Protein AF-A0A973NYJ6-F1 (afdb_monomer_lite)

Sequence (176 aa):
MLLLLGAVMAAAPARASADPGLKWVDDSIKAQLVRHPGGVVSGNSIRYANEDVTLTYKPATAPGAVAPDDFAGCSSNEVCLYTTTSVDASGIRLSTGSLWCPWEKTNSLLDLRNYGLANQVRAADNESALWAEGIWSKDWVRGEQWKMAPYGILLNLNTNNITFLNVCLKEGDLEY

pLDDT: mean 70.57, std 17.38, range [34.47, 96.44]

Foldseek 3Di:
DDDPPPPPPPDDPDPDPPDPQQVVLVVLVVVLCVLANDWDDDRSWTADPVQQKIKGFFGADDPPPDQPCQLVPQDAQKKKFWLDLGSSGGGMIMIHDPVLDDPPDPDQKDFCVSVVCQQRTFKMFANYCAKFWAQDQDPPRDDDGDIAHHRGMGGGPNHSRRTMGGHDDHVPNDDD

Secondary structure (DSSP, 8-state):
----------PPP------HHHHHHHHHHHHHHHHSTTPEEETTEEEETTTTEEEEEEPPPPTTS-----S--PPTT-EEEESSSSTTSSEEEEEE-GGGS-TTSS--EEETTTTT-TTT--EEEE-SSS-EEEEEEETTTEEEEEEE-TTEEE-----TT--EEE----TTTT--

Structure (mmCIF, N/CA/C/O backbone):
data_AF-A0A973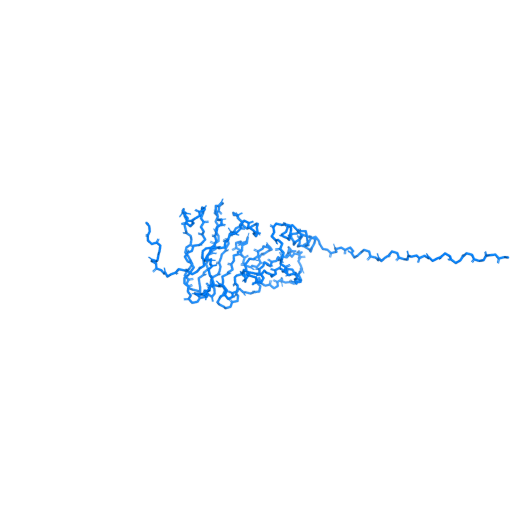NYJ6-F1
#
_entry.id   AF-A0A973NYJ6-F1
#
loop_
_atom_site.group_PDB
_atom_site.id
_atom_site.type_symbol
_atom_site.label_atom_id
_atom_site.label_alt_id
_atom_site.label_comp_id
_atom_site.label_asym_id
_atom_site.label_entity_id
_atom_site.label_seq_id
_atom_site.pdbx_PDB_ins_code
_atom_site.Cartn_x
_atom_site.Cartn_y
_atom_site.Cartn_z
_atom_site.occupancy
_atom_site.B_iso_or_equiv
_atom_site.auth_seq_id
_atom_site.auth_comp_id
_atom_site.auth_asym_id
_atom_site.auth_atom_id
_atom_site.pdbx_PDB_model_num
ATOM 1 N N . MET A 1 1 ? 32.232 -60.988 -6.569 1.00 40.31 1 MET A N 1
ATOM 2 C CA . MET A 1 1 ? 32.680 -59.644 -6.989 1.00 40.31 1 MET A CA 1
ATOM 3 C C . MET A 1 1 ? 31.467 -58.730 -6.901 1.00 40.31 1 MET A C 1
ATOM 5 O O . MET A 1 1 ? 30.534 -58.920 -7.667 1.00 40.31 1 MET A O 1
ATOM 9 N N . LEU A 1 2 ? 31.403 -57.879 -5.875 1.00 34.47 2 LEU A N 1
ATOM 10 C CA . LEU A 1 2 ? 30.226 -57.071 -5.539 1.00 34.47 2 LEU A CA 1
ATOM 11 C C . LEU A 1 2 ? 30.444 -55.652 -6.090 1.00 34.47 2 LEU A C 1
ATOM 13 O O . LEU A 1 2 ? 31.346 -54.957 -5.629 1.00 34.47 2 LEU A O 1
ATOM 17 N N . LEU A 1 3 ? 29.672 -55.242 -7.098 1.00 38.12 3 LEU A N 1
ATOM 18 C CA . LEU A 1 3 ? 29.676 -53.866 -7.605 1.00 38.12 3 LEU A CA 1
ATOM 19 C C . LEU A 1 3 ? 28.725 -53.020 -6.747 1.00 38.12 3 LEU A C 1
ATOM 21 O O . LEU A 1 3 ? 27.508 -53.139 -6.867 1.00 38.12 3 LEU A O 1
ATOM 25 N N . LEU A 1 4 ? 29.282 -52.172 -5.877 1.00 41.16 4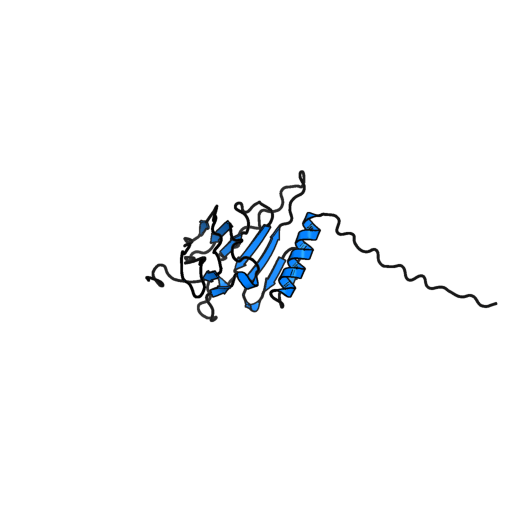 LEU A N 1
ATOM 26 C CA . LEU A 1 4 ? 28.538 -51.087 -5.237 1.00 41.16 4 LEU A CA 1
ATOM 27 C C . LEU A 1 4 ? 28.288 -49.977 -6.270 1.00 41.16 4 LEU A C 1
ATOM 29 O O . LEU A 1 4 ? 29.187 -49.206 -6.597 1.00 41.16 4 LEU A O 1
ATOM 33 N N . LEU A 1 5 ? 27.056 -49.888 -6.770 1.00 43.50 5 LEU A N 1
ATOM 34 C CA . LEU A 1 5 ? 26.555 -48.727 -7.505 1.00 43.50 5 LEU A CA 1
ATOM 35 C C . LEU A 1 5 ? 26.231 -47.618 -6.496 1.00 43.50 5 LEU A C 1
ATOM 37 O O . LEU A 1 5 ? 25.138 -47.564 -5.936 1.00 43.50 5 LEU A O 1
ATOM 41 N N . GLY A 1 6 ? 27.205 -46.748 -6.235 1.00 43.69 6 GLY A N 1
ATOM 42 C CA . GLY A 1 6 ? 26.981 -45.506 -5.503 1.00 43.69 6 GLY A CA 1
ATOM 43 C C . GLY A 1 6 ? 26.110 -44.567 -6.333 1.00 43.69 6 GLY A C 1
ATOM 44 O O . GLY A 1 6 ? 26.588 -43.956 -7.287 1.00 43.69 6 GLY A O 1
ATOM 45 N N . ALA A 1 7 ? 24.831 -44.455 -5.978 1.00 42.62 7 ALA A N 1
ATOM 46 C CA . ALA A 1 7 ? 23.956 -43.412 -6.489 1.00 42.62 7 ALA A CA 1
ATOM 47 C C . ALA A 1 7 ? 24.446 -42.061 -5.948 1.00 42.62 7 ALA A C 1
ATOM 49 O O . ALA A 1 7 ? 24.188 -41.699 -4.801 1.00 42.62 7 ALA A O 1
ATOM 50 N N . VAL A 1 8 ? 25.193 -41.323 -6.767 1.00 47.56 8 VAL A N 1
ATOM 51 C CA . VAL A 1 8 ? 25.520 -39.924 -6.494 1.00 47.56 8 VAL A CA 1
ATOM 52 C C . VAL A 1 8 ? 24.219 -39.139 -6.645 1.00 47.56 8 VAL A C 1
ATOM 54 O O . VAL A 1 8 ? 23.804 -38.823 -7.759 1.00 47.56 8 VAL A O 1
ATOM 57 N N . MET A 1 9 ? 23.535 -38.859 -5.533 1.00 41.34 9 MET A N 1
ATOM 58 C CA . MET A 1 9 ? 22.498 -37.831 -5.522 1.00 41.34 9 MET A CA 1
ATOM 59 C C . MET A 1 9 ? 23.183 -36.501 -5.831 1.00 41.34 9 MET A C 1
ATOM 61 O O . MET A 1 9 ? 23.829 -35.907 -4.970 1.00 41.34 9 MET A O 1
ATOM 65 N N . ALA A 1 10 ? 23.088 -36.059 -7.083 1.00 44.06 10 ALA A N 1
ATOM 66 C CA . ALA A 1 10 ? 23.474 -34.713 -7.459 1.00 44.06 10 ALA A CA 1
ATOM 67 C C . ALA A 1 10 ? 22.598 -33.743 -6.659 1.00 44.06 10 ALA A C 1
ATOM 69 O O . ALA A 1 10 ? 21.376 -33.719 -6.818 1.00 44.06 10 ALA A O 1
ATOM 70 N N . ALA A 1 11 ? 23.221 -32.973 -5.767 1.00 45.00 11 ALA A N 1
ATOM 71 C CA . ALA A 1 11 ? 22.568 -31.835 -5.148 1.00 45.00 11 ALA A CA 1
ATOM 72 C C . ALA A 1 11 ? 22.060 -30.928 -6.276 1.00 45.00 11 ALA A C 1
ATOM 74 O O . ALA A 1 11 ? 22.834 -30.525 -7.147 1.00 45.00 11 ALA A O 1
ATOM 75 N N . ALA A 1 12 ? 20.755 -30.645 -6.284 1.00 40.41 12 ALA A N 1
ATOM 76 C CA . ALA A 1 12 ? 20.202 -29.649 -7.187 1.00 40.41 12 ALA A CA 1
ATOM 77 C C . ALA A 1 12 ? 20.987 -28.344 -6.980 1.00 40.41 12 ALA A C 1
ATOM 79 O O . ALA A 1 12 ? 21.206 -27.959 -5.825 1.00 40.41 12 ALA A O 1
ATOM 80 N N . PRO A 1 13 ? 21.448 -27.672 -8.049 1.00 37.12 13 PRO A N 1
ATOM 81 C CA . PRO A 1 13 ? 22.161 -26.422 -7.886 1.00 37.12 13 PRO A CA 1
ATOM 82 C C . PRO A 1 13 ? 21.220 -25.448 -7.181 1.00 37.12 13 PRO A C 1
ATOM 84 O O . PRO A 1 13 ? 20.148 -25.120 -7.695 1.00 37.12 13 PRO A O 1
ATOM 87 N N . ALA A 1 14 ? 21.609 -25.012 -5.982 1.00 42.81 14 ALA A N 1
ATOM 88 C CA . ALA A 1 14 ? 20.977 -23.878 -5.338 1.00 42.81 14 ALA A CA 1
ATOM 89 C C . ALA A 1 14 ? 21.065 -22.722 -6.336 1.00 42.81 14 ALA A C 1
ATOM 91 O O . ALA A 1 14 ? 22.165 -22.303 -6.704 1.00 42.81 14 ALA A O 1
ATOM 92 N N . ARG A 1 15 ? 19.917 -22.253 -6.837 1.00 40.19 15 ARG A N 1
ATOM 93 C CA . ARG A 1 15 ? 19.866 -21.034 -7.642 1.00 40.19 15 ARG A CA 1
ATOM 94 C C . ARG A 1 15 ? 20.383 -19.917 -6.746 1.00 40.19 15 ARG A C 1
ATOM 96 O O . ARG A 1 15 ? 19.673 -19.457 -5.858 1.00 40.19 15 ARG A O 1
ATOM 103 N N . ALA A 1 16 ? 21.643 -19.536 -6.932 1.00 40.28 16 ALA A N 1
ATOM 104 C CA . ALA A 1 16 ? 22.172 -18.319 -6.356 1.00 40.28 16 ALA A CA 1
ATOM 105 C C . ALA A 1 16 ? 21.250 -17.185 -6.819 1.00 40.28 16 ALA A C 1
ATOM 107 O O . ALA A 1 16 ? 21.068 -16.993 -8.021 1.00 40.28 16 ALA A O 1
ATOM 108 N N . SER A 1 17 ? 20.619 -16.493 -5.871 1.00 43.59 17 SER A N 1
ATOM 109 C CA . SER A 1 17 ? 19.841 -15.285 -6.143 1.00 43.59 17 SER A CA 1
ATOM 110 C C . SER A 1 17 ? 20.808 -14.205 -6.626 1.00 43.59 17 SER A C 1
ATOM 112 O O . SER A 1 17 ? 21.368 -13.452 -5.831 1.00 43.59 17 SER A O 1
ATOM 114 N N . ALA A 1 18 ? 21.071 -14.196 -7.929 1.00 51.47 18 ALA A N 1
ATOM 115 C CA . ALA A 1 18 ? 21.986 -13.293 -8.605 1.00 51.47 18 ALA A CA 1
ATOM 116 C C . ALA A 1 18 ? 21.302 -11.945 -8.886 1.00 51.47 18 ALA A C 1
ATOM 118 O O . ALA A 1 18 ? 20.978 -11.664 -10.029 1.00 51.47 18 ALA A O 1
ATOM 119 N N . ASP A 1 19 ? 21.044 -11.169 -7.828 1.00 68.50 19 ASP A N 1
ATOM 120 C CA . ASP A 1 19 ? 20.910 -9.698 -7.799 1.00 68.50 19 ASP A CA 1
ATOM 121 C C . ASP A 1 19 ? 20.605 -9.281 -6.335 1.00 68.50 19 ASP A C 1
ATOM 123 O O . ASP A 1 19 ? 19.644 -9.801 -5.751 1.00 68.50 19 ASP A O 1
ATOM 127 N N . PRO A 1 20 ? 21.381 -8.381 -5.693 1.00 65.81 20 PRO A N 1
ATOM 128 C CA . PRO A 1 20 ? 21.051 -7.841 -4.370 1.00 65.81 20 PRO A CA 1
ATOM 129 C C . PRO A 1 20 ? 19.625 -7.274 -4.261 1.00 65.81 20 PRO A C 1
ATOM 131 O O . PRO A 1 20 ? 18.994 -7.424 -3.211 1.00 65.81 20 PRO A O 1
ATOM 134 N N . GLY A 1 21 ? 19.097 -6.674 -5.335 1.00 67.69 21 GLY A N 1
ATOM 135 C CA . GLY A 1 21 ? 17.732 -6.149 -5.385 1.00 67.69 21 GLY A CA 1
ATOM 136 C C . GLY A 1 21 ? 16.676 -7.252 -5.296 1.00 67.69 21 GLY A C 1
ATOM 137 O O . GLY A 1 21 ? 15.704 -7.114 -4.554 1.00 67.69 21 GLY A O 1
ATOM 138 N N . LEU A 1 22 ? 16.897 -8.383 -5.973 1.00 78.19 22 LEU A N 1
ATOM 139 C CA . LEU A 1 22 ? 15.999 -9.544 -5.915 1.00 78.19 22 LEU A CA 1
ATOM 140 C C . LEU A 1 22 ? 16.052 -10.238 -4.550 1.00 78.19 22 LEU A C 1
ATOM 142 O O . LEU A 1 22 ? 15.019 -10.652 -4.028 1.00 78.19 22 LEU A O 1
ATOM 146 N N . LYS A 1 23 ? 17.231 -10.287 -3.916 1.00 83.62 23 LYS A N 1
ATOM 147 C CA . LYS A 1 23 ? 17.360 -10.837 -2.560 1.00 83.62 23 LYS A CA 1
ATOM 148 C C . LYS A 1 23 ? 16.541 -10.035 -1.540 1.00 83.62 23 LYS A C 1
ATOM 150 O O . LYS A 1 23 ? 15.888 -10.625 -0.682 1.00 83.62 23 LYS A O 1
ATOM 155 N N . TRP A 1 24 ? 16.568 -8.703 -1.625 1.00 84.62 24 TRP A N 1
ATOM 156 C CA . TRP A 1 24 ? 15.767 -7.848 -0.745 1.00 84.62 24 TRP A CA 1
ATOM 157 C C . TRP A 1 24 ? 14.260 -8.079 -0.931 1.00 84.62 24 TRP A C 1
ATOM 159 O O . TRP A 1 24 ? 13.536 -8.127 0.066 1.00 84.62 24 TRP A O 1
ATOM 169 N N . VAL A 1 25 ? 13.794 -8.263 -2.174 1.00 87.38 25 VAL A N 1
ATOM 170 C CA . VAL A 1 25 ? 12.387 -8.595 -2.464 1.00 87.38 25 VAL A CA 1
ATOM 171 C C . VAL A 1 25 ? 12.004 -9.917 -1.798 1.00 87.38 25 VAL A C 1
ATOM 173 O O . VAL A 1 25 ? 11.035 -9.957 -1.041 1.00 87.38 25 VAL A O 1
ATOM 176 N N . ASP A 1 26 ? 12.792 -10.972 -2.007 1.00 89.56 26 ASP A N 1
ATOM 177 C CA . ASP A 1 26 ? 12.539 -12.298 -1.431 1.00 89.56 26 ASP A CA 1
ATOM 178 C C . ASP A 1 26 ? 12.489 -12.274 0.102 1.00 89.56 26 ASP A C 1
ATOM 180 O O . ASP A 1 26 ? 11.602 -12.873 0.719 1.00 89.56 26 ASP A O 1
ATOM 184 N N . ASP A 1 27 ? 13.438 -11.583 0.735 1.00 90.81 27 ASP A N 1
ATOM 185 C CA . ASP A 1 27 ? 13.482 -11.445 2.192 1.00 90.81 27 ASP A CA 1
ATOM 186 C C . ASP A 1 27 ? 12.281 -10.637 2.709 1.00 90.81 27 ASP A C 1
ATOM 188 O O . ASP A 1 27 ? 11.681 -10.996 3.727 1.00 90.81 27 ASP A O 1
ATOM 192 N N . SER A 1 28 ? 11.883 -9.588 1.985 1.00 91.88 28 SER A N 1
ATOM 193 C CA . SER A 1 28 ? 10.725 -8.756 2.326 1.00 91.88 28 SER A CA 1
ATOM 194 C C . SER A 1 28 ? 9.410 -9.527 2.207 1.00 91.88 28 SER A C 1
ATOM 196 O O . SER A 1 28 ? 8.571 -9.429 3.104 1.00 91.88 28 SER A O 1
ATOM 198 N N . ILE A 1 29 ? 9.250 -10.351 1.165 1.00 94.06 29 ILE A N 1
ATOM 199 C CA . ILE A 1 29 ? 8.081 -11.224 0.987 1.00 94.06 29 ILE A CA 1
ATOM 200 C C . ILE A 1 29 ? 7.995 -12.240 2.128 1.00 94.06 29 ILE A C 1
ATOM 202 O O . ILE A 1 29 ? 6.937 -12.396 2.738 1.00 94.06 29 ILE A O 1
ATOM 206 N N . LYS A 1 30 ? 9.109 -12.894 2.477 1.00 95.38 30 LYS A N 1
ATOM 207 C CA . LYS A 1 30 ? 9.152 -13.841 3.606 1.00 95.38 30 LYS A CA 1
ATOM 208 C C . LYS A 1 30 ? 8.773 -13.167 4.921 1.00 95.38 30 LYS A C 1
ATOM 210 O O . LYS A 1 30 ? 7.940 -13.694 5.655 1.00 95.38 30 LYS A O 1
ATOM 215 N N . ALA A 1 31 ? 9.345 -11.999 5.209 1.00 94.31 31 ALA A N 1
ATOM 216 C CA . ALA A 1 31 ? 9.024 -11.242 6.416 1.00 94.31 31 ALA A CA 1
ATOM 217 C C . ALA A 1 31 ? 7.545 -10.821 6.451 1.00 94.31 31 ALA A C 1
ATOM 219 O O . ALA A 1 31 ? 6.908 -10.887 7.504 1.00 94.31 31 ALA A O 1
ATOM 220 N N . GLN A 1 32 ? 6.981 -10.430 5.307 1.00 95.88 32 GLN A N 1
ATOM 221 C CA . GLN A 1 32 ? 5.576 -10.048 5.205 1.00 95.88 32 GLN A CA 1
ATOM 222 C C . GLN A 1 32 ? 4.631 -11.233 5.417 1.00 95.88 32 GLN A C 1
ATOM 224 O O . GLN A 1 32 ? 3.651 -11.083 6.137 1.00 95.88 32 GLN A O 1
ATOM 229 N N . LEU A 1 33 ? 4.932 -12.415 4.877 1.00 95.75 33 LEU A N 1
ATOM 230 C CA . LEU A 1 33 ? 4.105 -13.611 5.089 1.00 95.75 33 LEU A CA 1
ATOM 231 C C . LEU A 1 33 ? 4.139 -14.120 6.538 1.00 95.75 33 LEU A C 1
ATOM 233 O O . LEU A 1 33 ? 3.177 -14.741 6.983 1.00 95.75 33 LEU A O 1
ATOM 237 N N . VAL A 1 34 ? 5.215 -13.845 7.284 1.00 96.00 34 VAL A N 1
ATOM 238 C CA . VAL A 1 34 ? 5.262 -14.081 8.739 1.00 96.00 34 VAL A CA 1
ATOM 239 C C . VAL A 1 34 ? 4.385 -13.073 9.485 1.00 96.00 34 VAL A C 1
ATOM 241 O O . VAL A 1 34 ? 3.701 -13.444 10.436 1.00 96.00 34 VAL A O 1
ATOM 244 N N . ARG A 1 35 ? 4.402 -11.803 9.064 1.00 94.00 35 ARG A N 1
ATOM 245 C CA . ARG A 1 35 ? 3.628 -10.718 9.684 1.00 94.00 35 ARG A CA 1
ATOM 246 C C . ARG A 1 35 ? 2.126 -10.859 9.445 1.00 94.00 35 ARG A C 1
ATOM 248 O O . ARG A 1 35 ? 1.349 -10.696 10.378 1.00 94.00 35 ARG A O 1
ATOM 255 N N . HIS A 1 36 ? 1.739 -11.140 8.205 1.00 93.06 36 HIS A N 1
ATOM 256 C CA . HIS A 1 36 ? 0.355 -11.280 7.767 1.00 93.06 36 HIS A CA 1
ATOM 257 C C . HIS A 1 36 ? 0.245 -12.497 6.837 1.00 93.06 36 HIS A C 1
ATOM 259 O O . HIS A 1 36 ? 0.553 -12.393 5.642 1.00 93.06 36 HIS A O 1
ATOM 265 N N . PRO A 1 37 ? -0.099 -13.679 7.379 1.00 93.19 37 PRO A N 1
ATOM 266 C CA . PRO A 1 37 ? -0.176 -14.913 6.605 1.00 93.19 37 PRO A CA 1
ATOM 267 C C . PRO A 1 37 ? -1.412 -14.946 5.692 1.00 93.19 37 PRO A C 1
ATOM 269 O O . PRO A 1 37 ? -2.355 -14.180 5.860 1.00 93.19 37 PRO A O 1
ATOM 272 N N . GLY A 1 38 ? -1.428 -15.870 4.726 1.00 90.81 38 GLY A N 1
ATOM 273 C CA . GLY A 1 38 ? -2.582 -16.108 3.841 1.00 90.81 38 GLY A CA 1
ATOM 274 C C . GLY A 1 38 ? -2.548 -15.377 2.493 1.00 90.81 38 GLY A C 1
ATOM 275 O O . GLY A 1 38 ? -3.425 -15.599 1.663 1.00 90.81 38 GLY A O 1
ATOM 276 N N . GLY A 1 39 ? -1.526 -14.555 2.245 1.00 93.62 39 GLY A N 1
ATOM 277 C CA . GLY A 1 39 ? -1.301 -13.925 0.945 1.00 93.62 39 GLY A CA 1
ATOM 278 C C . GLY A 1 39 ? -0.769 -14.903 -0.111 1.00 93.62 39 GLY A C 1
ATOM 279 O O . GLY A 1 39 ? 0.048 -15.776 0.185 1.00 93.62 39 GLY A O 1
ATOM 280 N N . VAL A 1 40 ? -1.205 -14.734 -1.359 1.00 96.44 40 VAL A N 1
ATOM 281 C CA . VAL A 1 40 ? -0.724 -15.497 -2.521 1.00 96.44 40 VAL A CA 1
ATOM 282 C C . VAL A 1 40 ? 0.402 -14.726 -3.203 1.00 96.44 40 VAL A C 1
ATOM 284 O O . VAL A 1 40 ? 0.205 -13.589 -3.626 1.00 96.44 40 VAL A O 1
ATOM 287 N N . VAL A 1 41 ? 1.580 -15.338 -3.325 1.00 95.12 41 VAL A N 1
ATOM 288 C CA . VAL A 1 41 ? 2.749 -14.717 -3.969 1.00 95.12 41 VAL A CA 1
ATOM 289 C C . VAL A 1 41 ? 2.704 -14.924 -5.483 1.00 95.12 41 VAL A C 1
ATOM 291 O O . VAL A 1 41 ? 2.527 -16.048 -5.950 1.00 95.12 41 VAL A O 1
ATOM 294 N N . SER A 1 42 ? 2.924 -13.856 -6.248 1.00 89.88 42 SER A N 1
ATOM 295 C CA . SER A 1 42 ? 3.123 -13.893 -7.699 1.00 89.88 42 SER A CA 1
ATOM 296 C C . SER A 1 42 ? 4.221 -12.906 -8.093 1.00 89.88 42 SER A C 1
ATOM 298 O O . SER A 1 42 ? 4.046 -11.691 -7.982 1.00 89.88 42 SER A O 1
ATOM 300 N N . GLY A 1 43 ? 5.371 -13.430 -8.530 1.00 88.44 43 GLY A N 1
ATOM 301 C CA . GLY A 1 43 ? 6.561 -12.621 -8.804 1.00 88.44 43 GLY A CA 1
ATOM 302 C C . GLY A 1 43 ? 6.960 -11.792 -7.582 1.00 88.44 43 GLY A C 1
ATOM 303 O O . GLY A 1 43 ? 7.104 -12.329 -6.487 1.00 88.44 43 GLY A O 1
ATOM 304 N N . ASN A 1 44 ? 7.064 -10.476 -7.765 1.00 88.44 44 ASN A N 1
ATOM 305 C CA . ASN A 1 44 ? 7.429 -9.535 -6.703 1.00 88.44 44 ASN A CA 1
ATOM 306 C C . ASN A 1 44 ? 6.212 -8.999 -5.927 1.00 88.44 44 ASN A C 1
ATOM 308 O O . ASN A 1 44 ? 6.283 -7.911 -5.357 1.00 88.44 44 ASN A O 1
ATOM 312 N N . SER A 1 45 ? 5.072 -9.694 -5.953 1.00 91.44 45 SER A N 1
ATOM 313 C CA . SER A 1 45 ? 3.841 -9.237 -5.301 1.00 91.44 45 SER A CA 1
ATOM 314 C C . SER A 1 45 ? 3.195 -10.300 -4.418 1.00 91.44 45 SER A C 1
ATOM 316 O O . SER A 1 45 ? 3.340 -11.497 -4.660 1.00 91.44 45 SER A O 1
ATOM 318 N N . ILE A 1 46 ? 2.437 -9.848 -3.418 1.00 94.12 46 ILE A N 1
ATOM 319 C CA . ILE A 1 46 ? 1.593 -10.664 -2.540 1.00 94.12 46 ILE A CA 1
ATOM 320 C C . ILE A 1 46 ? 0.155 -10.151 -2.635 1.00 94.12 46 ILE A C 1
ATOM 322 O O . ILE A 1 46 ? -0.100 -8.979 -2.363 1.00 94.12 46 ILE A O 1
ATOM 326 N N . ARG A 1 47 ? -0.789 -11.029 -2.980 1.00 92.88 47 ARG A N 1
ATOM 327 C CA . ARG A 1 47 ? -2.224 -10.731 -3.054 1.00 92.88 47 ARG A CA 1
ATOM 328 C C . ARG A 1 47 ? -2.958 -11.299 -1.840 1.00 92.88 47 ARG A C 1
ATOM 330 O O . ARG A 1 47 ? -2.958 -12.509 -1.623 1.00 92.88 47 ARG A O 1
ATOM 337 N N . TYR A 1 48 ? -3.631 -10.435 -1.092 1.00 90.31 48 TYR A N 1
ATOM 338 C CA . TYR A 1 48 ? -4.469 -10.767 0.060 1.00 90.31 48 TYR A CA 1
ATOM 339 C C . TYR A 1 48 ? -5.946 -10.726 -0.335 1.00 90.31 48 TYR A C 1
ATOM 341 O O . TYR A 1 48 ? -6.574 -9.669 -0.335 1.00 90.31 48 TYR A O 1
ATOM 349 N N . ALA A 1 49 ? -6.488 -11.862 -0.783 1.00 85.62 49 ALA A N 1
ATOM 350 C CA . ALA A 1 49 ? -7.793 -11.911 -1.447 1.00 85.62 49 ALA A CA 1
ATOM 351 C C . ALA A 1 49 ? -8.956 -11.421 -0.566 1.00 85.62 49 ALA A C 1
ATOM 353 O O . ALA A 1 49 ? -9.835 -10.730 -1.077 1.00 85.62 49 ALA A O 1
ATOM 354 N N . ASN A 1 50 ? -8.939 -11.734 0.735 1.00 81.94 50 ASN A N 1
ATOM 355 C CA . ASN A 1 50 ? -10.007 -11.359 1.667 1.00 81.94 50 ASN A CA 1
ATOM 356 C C . ASN A 1 50 ? -10.086 -9.840 1.869 1.00 81.94 50 ASN A C 1
ATOM 358 O O . ASN A 1 50 ? -11.176 -9.287 1.973 1.00 81.94 50 ASN A O 1
ATOM 362 N N . GLU A 1 51 ? -8.930 -9.185 1.894 1.00 79.06 51 GLU A N 1
ATOM 363 C CA . GLU A 1 51 ? -8.749 -7.747 2.080 1.00 79.06 51 GLU A CA 1
ATOM 364 C C . GLU A 1 51 ? -8.582 -7.006 0.758 1.00 79.06 51 GLU A C 1
ATOM 366 O O . GLU A 1 51 ? -8.248 -5.832 0.769 1.00 79.06 51 GLU A O 1
ATOM 371 N N . ASP A 1 52 ? -8.749 -7.689 -0.374 1.00 82.50 52 ASP A N 1
ATOM 372 C CA . ASP A 1 52 ? -8.565 -7.138 -1.713 1.00 82.50 52 ASP A CA 1
ATOM 373 C C . ASP A 1 52 ? -7.343 -6.215 -1.869 1.00 82.50 52 ASP A C 1
ATOM 375 O O . ASP A 1 52 ? -7.388 -5.194 -2.537 1.00 82.50 52 ASP A O 1
ATOM 379 N N . VAL A 1 53 ? -6.241 -6.562 -1.209 1.00 87.00 53 VAL A N 1
ATOM 380 C CA . VAL A 1 53 ? -5.009 -5.776 -1.209 1.00 87.00 53 VAL A CA 1
ATOM 381 C C . VAL A 1 53 ? -3.924 -6.509 -1.982 1.00 87.00 53 VAL A C 1
ATOM 383 O O . VAL A 1 53 ? -3.822 -7.742 -1.923 1.00 87.00 53 VAL A O 1
ATOM 386 N N . THR A 1 54 ? -3.095 -5.754 -2.694 1.00 90.75 54 THR A N 1
ATOM 387 C CA . THR A 1 54 ? -1.857 -6.249 -3.300 1.00 90.75 54 THR A CA 1
ATOM 388 C C . THR A 1 54 ? -0.675 -5.457 -2.762 1.00 90.75 54 THR A C 1
ATOM 390 O O . THR A 1 54 ? -0.639 -4.237 -2.876 1.00 90.75 54 THR A O 1
ATOM 393 N N . LEU A 1 55 ? 0.317 -6.145 -2.198 1.00 91.69 55 LEU A N 1
ATOM 394 C CA . LEU A 1 55 ? 1.629 -5.557 -1.933 1.00 91.69 55 LEU A CA 1
ATOM 395 C C . LEU A 1 55 ? 2.560 -5.891 -3.089 1.00 91.69 55 LEU A C 1
ATOM 397 O O . LEU A 1 55 ? 2.739 -7.063 -3.398 1.00 91.69 55 LEU A O 1
ATOM 401 N N . THR A 1 56 ? 3.187 -4.883 -3.680 1.00 90.75 56 THR A N 1
ATOM 402 C CA . THR A 1 56 ? 4.190 -5.024 -4.737 1.00 90.75 56 THR A CA 1
ATOM 403 C C . THR A 1 56 ? 5.521 -4.473 -4.242 1.00 90.75 56 THR A C 1
ATOM 405 O O . THR A 1 56 ? 5.601 -3.339 -3.772 1.00 90.75 56 THR A O 1
ATOM 408 N N . TYR A 1 57 ? 6.578 -5.268 -4.376 1.00 87.62 57 TYR A N 1
ATOM 409 C CA . TYR A 1 57 ? 7.945 -4.902 -4.028 1.00 87.62 57 TYR A CA 1
ATOM 410 C C . TYR A 1 57 ? 8.710 -4.559 -5.305 1.00 87.62 57 TYR A C 1
ATOM 412 O O . TYR A 1 57 ? 8.903 -5.411 -6.174 1.00 87.62 57 TYR A O 1
ATOM 420 N N . LYS A 1 58 ? 9.163 -3.313 -5.435 1.00 82.38 58 LYS A N 1
ATOM 421 C CA . LYS A 1 58 ? 10.000 -2.889 -6.562 1.00 82.38 58 LYS A CA 1
ATOM 422 C C . LYS A 1 58 ? 11.470 -3.004 -6.152 1.00 82.38 58 LYS A C 1
ATOM 424 O O . LYS A 1 58 ? 11.884 -2.264 -5.254 1.00 82.38 58 LYS A O 1
ATOM 429 N N . PRO A 1 59 ? 12.257 -3.919 -6.751 1.00 77.38 59 PRO A N 1
ATOM 430 C CA . PRO A 1 59 ? 13.669 -4.058 -6.414 1.00 77.38 59 PRO A CA 1
ATOM 431 C C . PRO A 1 59 ? 14.425 -2.765 -6.736 1.00 77.38 59 PRO A C 1
ATOM 433 O O . PRO A 1 59 ? 14.049 -2.020 -7.642 1.00 77.38 59 PRO A O 1
ATOM 436 N N . ALA A 1 60 ? 15.511 -2.509 -6.006 1.00 68.06 60 ALA A N 1
ATOM 437 C CA . ALA A 1 60 ? 16.467 -1.478 -6.392 1.00 68.06 60 ALA A CA 1
ATOM 438 C C . ALA A 1 60 ? 17.010 -1.796 -7.786 1.00 68.06 60 ALA A C 1
ATOM 440 O O . ALA A 1 60 ? 17.592 -2.861 -7.988 1.00 68.06 60 ALA A O 1
ATOM 441 N N . THR A 1 61 ? 16.814 -0.897 -8.749 1.00 62.06 61 THR A N 1
ATOM 442 C CA . THR A 1 61 ? 17.441 -1.057 -10.055 1.00 62.06 61 THR A CA 1
ATOM 443 C C . THR A 1 61 ? 18.939 -0.855 -9.919 1.00 62.06 61 THR A C 1
ATOM 445 O O . THR A 1 61 ? 19.398 0.173 -9.416 1.00 62.06 61 THR A O 1
ATOM 448 N N . ALA A 1 62 ? 19.716 -1.824 -10.395 1.00 54.50 62 ALA A N 1
ATOM 449 C CA . ALA A 1 62 ? 21.144 -1.628 -10.568 1.00 54.50 62 ALA A CA 1
ATOM 450 C C . ALA A 1 62 ? 21.391 -0.466 -11.558 1.00 54.50 62 ALA A C 1
ATOM 452 O O . ALA A 1 62 ? 20.669 -0.353 -12.557 1.00 54.50 62 ALA A O 1
ATOM 453 N N . PRO A 1 63 ? 22.400 0.396 -11.328 1.00 48.03 63 PRO A N 1
ATOM 454 C CA . PRO A 1 63 ? 22.776 1.427 -12.290 1.00 48.03 63 PRO A CA 1
ATOM 455 C C . PRO A 1 63 ? 23.008 0.824 -13.685 1.00 48.03 63 PRO A C 1
ATOM 457 O O . PRO A 1 63 ? 23.797 -0.107 -13.831 1.00 48.03 63 PRO A O 1
ATOM 460 N N . GLY A 1 64 ? 22.320 1.345 -14.707 1.00 47.31 64 GLY A N 1
ATOM 461 C CA . GLY A 1 64 ? 22.427 0.871 -16.095 1.00 47.31 64 GLY A CA 1
ATOM 462 C C . GLY A 1 64 ? 21.430 -0.220 -16.506 1.00 47.31 64 GLY A C 1
ATOM 463 O O . GLY A 1 64 ? 21.425 -0.613 -17.672 1.00 47.31 64 GLY A O 1
ATOM 464 N N . ALA A 1 65 ? 20.566 -0.690 -15.602 1.00 53.62 65 ALA A N 1
ATOM 465 C CA . ALA A 1 65 ? 19.404 -1.488 -15.980 1.00 53.62 65 ALA A CA 1
ATOM 466 C C . ALA A 1 65 ? 18.374 -0.618 -16.727 1.00 53.62 65 ALA A C 1
ATOM 468 O O . ALA A 1 65 ? 18.187 0.554 -16.393 1.00 53.62 65 ALA A O 1
ATOM 469 N N . VAL A 1 66 ? 17.712 -1.191 -17.742 1.00 45.88 66 VAL A N 1
ATOM 470 C CA . VAL A 1 66 ? 16.571 -0.560 -18.430 1.00 45.88 66 VAL A CA 1
ATOM 471 C C . VAL A 1 66 ? 15.558 -0.139 -17.366 1.00 45.88 66 VAL A C 1
ATOM 473 O O . VAL A 1 66 ? 15.336 -0.910 -16.430 1.00 45.88 66 VAL A O 1
ATOM 476 N N . ALA A 1 67 ? 15.020 1.083 -17.481 1.00 46.53 67 ALA A N 1
ATOM 477 C CA . ALA A 1 67 ? 14.115 1.662 -16.491 1.00 46.53 67 ALA A CA 1
ATOM 478 C C . ALA A 1 67 ? 13.087 0.603 -16.064 1.00 46.53 67 ALA A C 1
ATOM 480 O O . ALA A 1 67 ? 12.413 0.035 -16.929 1.00 46.53 67 ALA A O 1
ATOM 481 N N . PRO A 1 68 ? 13.036 0.255 -14.769 1.00 46.03 68 PRO A N 1
ATOM 482 C CA . PRO A 1 68 ? 12.062 -0.709 -14.311 1.00 46.03 68 PRO A CA 1
ATOM 483 C C . PRO A 1 68 ? 10.705 -0.063 -14.534 1.00 46.03 68 PRO A C 1
ATOM 485 O O . PRO A 1 68 ? 10.564 1.103 -14.155 1.00 46.03 68 PRO A O 1
ATOM 488 N N . ASP A 1 69 ? 9.768 -0.822 -15.119 1.00 48.50 69 ASP A N 1
ATOM 489 C CA . ASP A 1 69 ? 8.325 -0.551 -15.094 1.00 48.50 69 ASP A CA 1
ATOM 490 C C . ASP A 1 69 ? 8.030 0.401 -13.931 1.00 48.50 69 ASP A C 1
ATOM 492 O O . ASP A 1 69 ? 8.355 0.072 -12.773 1.00 48.50 69 ASP A O 1
ATOM 496 N N . ASP A 1 70 ? 7.497 1.598 -14.212 1.00 54.12 70 ASP A N 1
ATOM 497 C CA . ASP A 1 70 ? 6.858 2.441 -13.192 1.00 54.12 70 ASP A CA 1
ATOM 498 C C . ASP A 1 70 ? 6.051 1.503 -12.296 1.00 54.12 70 ASP A C 1
ATOM 500 O O . ASP A 1 70 ? 5.606 0.465 -12.787 1.00 54.12 70 ASP A O 1
ATOM 504 N N . PHE A 1 71 ? 5.918 1.757 -10.988 1.00 61.31 71 PHE A N 1
ATOM 505 C CA . PHE A 1 71 ? 5.047 0.906 -10.165 1.00 61.31 71 PHE A CA 1
ATOM 506 C C . PHE A 1 71 ? 3.710 0.754 -10.897 1.00 61.31 71 PHE A C 1
ATOM 508 O O . PHE A 1 71 ? 2.952 1.712 -10.849 1.00 61.31 71 PHE A O 1
ATOM 515 N N . ALA A 1 72 ? 3.482 -0.369 -11.609 1.00 55.16 72 ALA A N 1
ATOM 516 C CA . ALA A 1 72 ? 2.604 -0.396 -12.786 1.00 55.16 72 ALA A CA 1
ATOM 517 C C . ALA A 1 72 ? 1.332 0.347 -12.433 1.00 55.16 72 ALA A C 1
ATOM 519 O O . ALA A 1 72 ? 0.691 -0.148 -11.512 1.00 55.16 72 ALA A O 1
ATOM 520 N N . GLY A 1 73 ? 1.125 1.551 -12.995 1.00 62.31 73 GLY A N 1
ATOM 521 C CA . GLY A 1 73 ? 0.371 2.654 -12.372 1.00 62.31 73 GLY A CA 1
ATOM 522 C C . GLY A 1 73 ? -0.840 2.204 -11.564 1.00 62.31 73 GLY A C 1
ATOM 523 O O . GLY A 1 73 ? -1.460 1.192 -11.903 1.00 62.31 73 GLY A O 1
ATOM 524 N N . CYS A 1 74 ? -1.162 2.918 -10.480 1.00 76.81 74 CYS A N 1
ATOM 525 C CA . CYS A 1 74 ? -2.318 2.552 -9.669 1.00 76.81 74 CYS A CA 1
ATOM 526 C C . CYS A 1 74 ? -3.522 2.280 -10.585 1.00 76.81 74 CYS A C 1
ATOM 528 O O . CYS A 1 74 ? -3.793 3.049 -11.506 1.00 76.81 74 CYS A O 1
ATOM 530 N N . SER A 1 75 ? -4.128 1.093 -10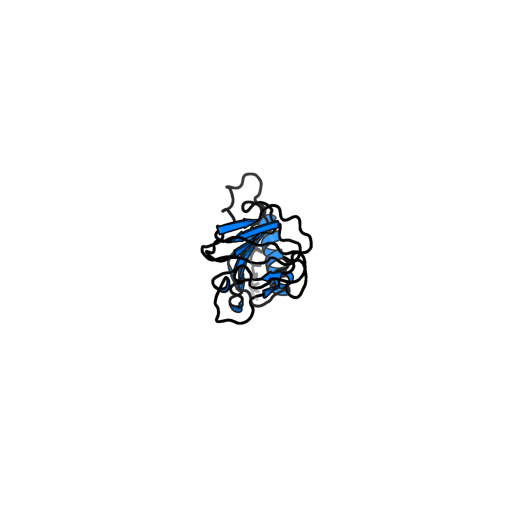.481 1.00 78.38 75 SER A N 1
ATOM 531 C CA . SER A 1 75 ? -5.133 0.722 -11.479 1.00 78.38 75 SER A CA 1
ATOM 532 C C . SER A 1 75 ? -6.389 1.563 -11.277 1.00 78.38 75 SER A C 1
ATOM 534 O O . SER A 1 75 ? -6.648 2.064 -10.185 1.00 78.38 75 SER A O 1
ATOM 536 N N . SER A 1 76 ? -7.185 1.740 -12.333 1.00 76.06 76 SER A N 1
ATOM 537 C CA . SER A 1 76 ? -8.407 2.540 -12.236 1.00 76.06 76 SER A CA 1
ATOM 538 C C . SER A 1 76 ? -9.310 2.031 -11.108 1.00 76.06 76 SER A C 1
ATOM 540 O O . SER A 1 76 ? -9.590 0.833 -11.027 1.00 76.06 76 SER A O 1
ATOM 542 N N . ASN A 1 77 ? -9.820 2.956 -10.294 1.00 76.38 77 ASN A N 1
ATOM 543 C CA . ASN A 1 77 ? -10.594 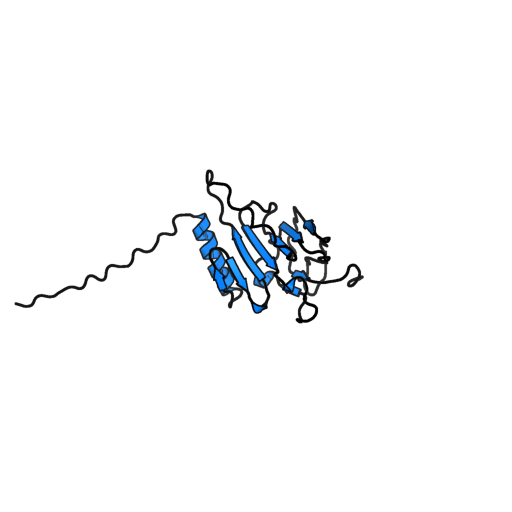2.705 -9.074 1.00 76.38 77 ASN A CA 1
ATOM 544 C C . ASN A 1 77 ? -9.817 2.072 -7.909 1.00 76.38 77 ASN A C 1
ATOM 546 O O . ASN A 1 77 ? -10.446 1.509 -7.016 1.00 76.38 77 ASN A O 1
ATOM 550 N N . GLU A 1 78 ? -8.491 2.179 -7.887 1.00 81.62 78 GLU A N 1
ATOM 551 C CA . GLU A 1 78 ? -7.659 1.773 -6.755 1.00 81.62 78 GLU A CA 1
ATOM 552 C C . GLU A 1 78 ? -7.086 2.991 -6.015 1.00 81.62 78 GLU A C 1
ATOM 554 O O . GLU A 1 78 ? -6.951 4.083 -6.570 1.00 81.62 78 GLU A O 1
ATOM 559 N N . VAL A 1 79 ? -6.696 2.784 -4.758 1.00 82.75 79 VAL A N 1
ATOM 560 C CA . VAL A 1 79 ? -5.733 3.638 -4.068 1.00 82.75 79 VAL A CA 1
ATOM 561 C C . VAL A 1 79 ? -4.442 2.882 -3.871 1.00 82.75 79 VAL A C 1
ATOM 563 O O . VAL A 1 79 ? -4.430 1.728 -3.434 1.00 82.75 79 VAL A O 1
ATOM 566 N N . CYS A 1 80 ? -3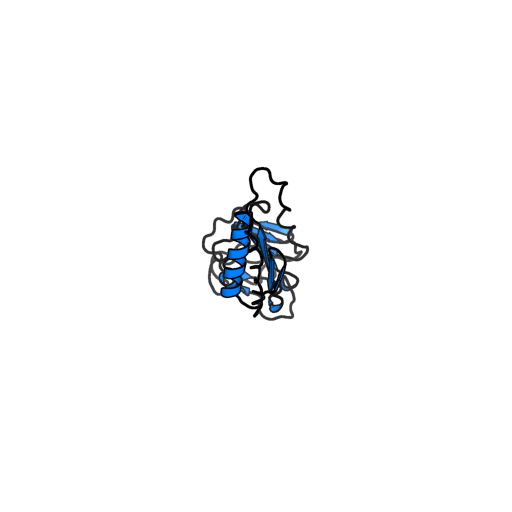.346 3.583 -4.122 1.00 85.44 80 CYS A N 1
ATOM 567 C CA . CYS A 1 80 ? -2.010 3.072 -3.941 1.00 85.44 80 CYS A CA 1
ATOM 568 C C . CYS A 1 80 ? -1.240 3.910 -2.931 1.00 85.44 80 CYS A C 1
ATOM 570 O O . CYS A 1 80 ? -1.204 5.133 -3.010 1.00 85.44 80 CYS A O 1
ATOM 572 N N . LEU A 1 81 ? -0.595 3.239 -1.982 1.00 87.50 81 LEU A N 1
ATOM 573 C CA . LEU A 1 81 ? 0.323 3.835 -1.017 1.00 87.50 81 LEU A CA 1
ATOM 574 C C . LEU A 1 81 ? 1.741 3.401 -1.345 1.00 87.50 81 LEU A C 1
ATOM 576 O O . LEU A 1 81 ? 1.984 2.214 -1.559 1.00 87.50 81 LEU A O 1
ATOM 580 N N . TYR A 1 82 ? 2.680 4.338 -1.312 1.00 86.88 82 TYR A N 1
ATOM 581 C CA . TYR A 1 82 ? 4.071 4.103 -1.682 1.00 86.88 82 TYR A CA 1
ATOM 582 C C . TYR A 1 82 ? 4.995 4.452 -0.526 1.00 86.88 82 TYR A C 1
ATOM 584 O O . TYR A 1 82 ? 4.806 5.466 0.149 1.00 86.88 82 TYR A O 1
ATOM 592 N N . THR A 1 83 ? 6.044 3.656 -0.324 1.00 87.12 83 THR A N 1
ATOM 593 C CA . THR A 1 83 ? 7.116 3.982 0.635 1.00 87.12 83 THR A CA 1
ATOM 594 C C . THR A 1 83 ? 8.171 4.930 0.067 1.00 87.12 83 THR A C 1
ATOM 596 O O . THR A 1 83 ? 9.185 5.202 0.708 1.00 87.12 83 THR A O 1
ATOM 599 N N . THR A 1 84 ? 7.961 5.412 -1.153 1.00 80.75 84 THR A N 1
ATOM 600 C CA . THR A 1 84 ? 8.863 6.287 -1.898 1.00 80.75 84 THR A CA 1
ATOM 601 C C . THR A 1 84 ? 8.177 7.609 -2.210 1.00 80.75 84 THR A C 1
ATOM 603 O O . THR A 1 84 ? 6.955 7.690 -2.295 1.00 80.75 84 THR A O 1
ATOM 606 N N . THR A 1 85 ? 8.963 8.672 -2.369 1.00 75.12 85 THR A N 1
ATOM 607 C CA . THR A 1 85 ? 8.448 9.995 -2.764 1.00 75.12 85 THR A CA 1
ATOM 608 C C . THR A 1 85 ? 8.174 10.107 -4.265 1.00 75.12 85 THR A C 1
ATOM 610 O O . THR A 1 85 ? 7.516 11.048 -4.694 1.00 75.12 85 THR A O 1
ATOM 613 N N . SER A 1 86 ? 8.674 9.155 -5.056 1.00 66.75 86 SER A N 1
ATOM 614 C CA . SER A 1 86 ? 8.435 9.014 -6.493 1.00 66.75 86 SER A CA 1
ATOM 615 C C . SER A 1 86 ? 7.959 7.590 -6.784 1.00 66.75 86 SER A C 1
ATOM 617 O O . SER A 1 86 ? 8.504 6.629 -6.231 1.00 66.75 86 SER A O 1
ATOM 619 N N . VAL A 1 87 ? 6.965 7.469 -7.664 1.00 61.34 87 VAL A N 1
ATOM 620 C CA . VAL A 1 87 ? 6.380 6.199 -8.137 1.00 61.34 87 VAL A CA 1
ATOM 621 C C . VAL A 1 87 ? 7.335 5.376 -9.020 1.00 61.34 87 VAL A C 1
ATOM 623 O O . VAL A 1 87 ? 7.055 4.224 -9.352 1.00 61.34 87 VAL A O 1
ATOM 626 N N . ASP A 1 88 ? 8.518 5.914 -9.315 1.00 61.84 88 ASP A N 1
ATOM 627 C CA . ASP A 1 88 ? 9.519 5.244 -10.148 1.00 61.84 88 ASP A CA 1
ATOM 628 C C . ASP A 1 88 ? 10.642 4.626 -9.303 1.00 61.84 88 ASP A C 1
ATOM 630 O O . ASP A 1 88 ? 11.378 3.757 -9.777 1.00 61.84 88 ASP A O 1
ATOM 634 N N . ALA A 1 89 ? 10.756 5.026 -8.032 1.00 68.44 89 ALA A N 1
ATOM 635 C CA . ALA A 1 89 ? 11.808 4.586 -7.123 1.00 68.44 89 ALA A CA 1
ATOM 636 C C . ALA A 1 89 ? 11.552 3.185 -6.534 1.00 68.44 89 ALA A C 1
ATOM 638 O O . ALA A 1 89 ? 10.418 2.735 -6.389 1.00 68.44 89 ALA A O 1
ATOM 639 N N . SER A 1 90 ? 12.626 2.497 -6.140 1.00 71.44 90 SER A N 1
ATOM 640 C CA . SER A 1 90 ? 12.548 1.205 -5.450 1.00 71.44 90 SER A CA 1
ATOM 641 C C . SER A 1 90 ? 11.890 1.323 -4.082 1.00 71.44 90 SER A C 1
ATOM 643 O O . SER A 1 90 ? 12.243 2.212 -3.305 1.00 71.44 90 SER A O 1
ATOM 645 N N . GLY A 1 91 ? 11.010 0.388 -3.746 1.00 82.38 91 GLY A N 1
ATOM 646 C CA . GLY A 1 91 ? 10.288 0.417 -2.482 1.00 82.38 91 GLY A CA 1
ATOM 647 C C . GLY A 1 91 ? 9.118 -0.548 -2.469 1.00 82.38 91 GLY A C 1
ATOM 648 O O . GLY A 1 91 ? 9.123 -1.565 -3.165 1.00 82.38 91 GLY A O 1
ATOM 649 N N . ILE A 1 92 ? 8.107 -0.221 -1.673 1.00 88.62 92 ILE A N 1
ATOM 650 C CA . ILE A 1 92 ? 6.893 -1.017 -1.531 1.00 88.62 92 ILE A CA 1
ATOM 651 C C . ILE A 1 92 ? 5.709 -0.161 -1.961 1.00 88.62 92 ILE A C 1
ATOM 653 O O . ILE A 1 92 ? 5.588 0.994 -1.545 1.00 88.62 92 ILE A O 1
ATOM 657 N N . ARG A 1 93 ? 4.826 -0.760 -2.754 1.00 89.44 93 ARG A N 1
ATOM 658 C CA . ARG A 1 93 ? 3.490 -0.243 -3.017 1.00 89.44 93 ARG A CA 1
ATOM 659 C C . ARG A 1 93 ? 2.458 -1.173 -2.405 1.00 89.44 93 ARG A C 1
ATOM 661 O O . ARG A 1 93 ? 2.545 -2.385 -2.583 1.00 89.44 93 ARG A O 1
ATOM 668 N N . LEU A 1 94 ? 1.460 -0.606 -1.750 1.00 90.56 94 LEU A N 1
ATOM 669 C CA . LEU A 1 94 ? 0.210 -1.284 -1.431 1.00 90.56 94 LEU A CA 1
ATOM 670 C C . LEU A 1 94 ? -0.868 -0.725 -2.345 1.00 90.56 94 LEU A C 1
ATOM 672 O O . LEU A 1 94 ? -1.049 0.485 -2.330 1.00 90.56 94 LEU A O 1
ATOM 676 N N . SER A 1 95 ? -1.562 -1.567 -3.105 1.00 88.19 95 SER A N 1
ATOM 677 C CA . SER A 1 95 ? -2.772 -1.181 -3.832 1.00 88.19 95 SER A CA 1
ATOM 678 C C . SER A 1 95 ? -4.007 -1.835 -3.223 1.00 88.19 95 SER A C 1
ATOM 680 O O . SER A 1 95 ? -3.976 -3.004 -2.817 1.00 88.19 95 SER A O 1
ATOM 682 N N . THR A 1 96 ? -5.086 -1.068 -3.126 1.00 82.81 96 THR A N 1
ATOM 683 C CA . THR A 1 96 ? -6.428 -1.570 -2.826 1.00 82.81 96 THR A CA 1
ATOM 684 C C . THR A 1 96 ? -7.107 -1.928 -4.145 1.00 82.81 96 THR A C 1
ATOM 686 O O . THR A 1 96 ? -7.174 -1.066 -5.004 1.00 82.81 96 THR A O 1
ATOM 689 N N . GLY A 1 97 ? -7.639 -3.133 -4.315 1.00 76.88 97 GLY A N 1
ATOM 690 C CA . GLY A 1 97 ? -8.466 -3.499 -5.467 1.00 76.88 97 GLY A CA 1
ATOM 691 C C . GLY A 1 97 ? -9.883 -2.917 -5.386 1.00 76.88 97 GLY A C 1
ATOM 692 O O . GLY A 1 97 ? -10.102 -1.787 -4.955 1.00 76.88 97 GLY A O 1
ATOM 693 N N . SER A 1 98 ? -10.889 -3.726 -5.724 1.00 66.38 98 SER A N 1
ATOM 694 C CA . SER A 1 98 ? -12.321 -3.387 -5.631 1.00 66.38 98 SER A CA 1
ATOM 695 C C . SER A 1 98 ? -12.810 -3.006 -4.225 1.00 66.38 98 SER A C 1
ATOM 697 O O . SER A 1 98 ? -13.862 -2.373 -4.094 1.00 66.38 98 SER A O 1
ATOM 699 N N . LEU A 1 99 ? -12.050 -3.323 -3.168 1.00 57.66 99 LEU A N 1
ATOM 700 C CA . LEU A 1 99 ? -12.320 -2.805 -1.823 1.00 57.66 99 LEU A CA 1
ATOM 701 C C . LEU A 1 99 ? -12.124 -1.291 -1.686 1.00 57.66 99 LEU A C 1
ATOM 703 O O . LEU A 1 99 ? -12.465 -0.764 -0.628 1.00 57.66 99 LEU A O 1
ATOM 707 N N . TRP A 1 100 ? -11.664 -0.582 -2.727 1.00 58.34 100 TRP A N 1
ATOM 708 C CA . TRP A 1 100 ? -11.694 0.878 -2.726 1.00 58.34 100 TRP A CA 1
ATOM 709 C C . TRP A 1 100 ? -13.078 1.421 -2.364 1.00 58.34 100 TRP A C 1
ATOM 711 O O . TRP A 1 100 ? -13.134 2.380 -1.608 1.00 58.34 100 TRP A O 1
ATOM 721 N N . CYS A 1 101 ? -14.160 0.787 -2.850 1.00 55.25 101 CYS A N 1
ATOM 722 C CA . CYS A 1 101 ? -15.504 0.936 -2.290 1.00 55.25 101 CYS A CA 1
ATOM 723 C C . CYS A 1 101 ? -16.507 -0.151 -2.693 1.00 55.25 101 CYS A C 1
ATOM 725 O O . CYS A 1 101 ? -17.114 -0.071 -3.760 1.00 55.25 101 CYS A O 1
ATOM 727 N N . PRO A 1 102 ? -16.847 -1.058 -1.765 1.00 40.38 102 PRO A N 1
ATOM 728 C CA . PRO A 1 102 ? -18.065 -1.842 -1.843 1.00 40.38 102 PRO A CA 1
ATOM 729 C C . PRO A 1 102 ? -18.859 -1.631 -0.558 1.00 40.38 102 PRO A C 1
ATOM 731 O O . PRO A 1 102 ? -18.467 -2.093 0.513 1.00 40.38 102 PRO A O 1
ATOM 734 N N . TRP A 1 103 ? -20.007 -0.968 -0.643 1.00 45.91 103 TRP A N 1
ATOM 735 C CA . TRP A 1 103 ? -20.875 -0.643 0.499 1.00 45.91 103 TRP A CA 1
ATOM 736 C C . TRP A 1 103 ? -21.551 -1.893 1.112 1.00 45.91 103 TRP A C 1
ATOM 738 O O . TRP A 1 103 ? -22.612 -1.814 1.719 1.00 45.91 103 TRP A O 1
ATOM 748 N N . GLU A 1 104 ? -20.939 -3.065 0.946 1.00 38.81 104 GLU A N 1
ATOM 749 C CA . GLU A 1 104 ? -21.485 -4.380 1.254 1.00 38.81 104 GLU A CA 1
ATOM 750 C C . GLU A 1 104 ? -20.526 -5.266 2.065 1.00 38.81 104 GLU A C 1
ATOM 752 O O . GLU A 1 104 ? -20.938 -6.333 2.520 1.00 38.81 104 GLU A O 1
ATOM 757 N N . LYS A 1 105 ? -19.266 -4.862 2.303 1.00 42.56 105 LYS A N 1
ATOM 758 C CA . LYS A 1 105 ? -18.337 -5.647 3.137 1.00 42.56 105 LYS A CA 1
ATOM 759 C C . LYS A 1 105 ? -17.697 -4.797 4.229 1.00 42.56 105 LYS A C 1
ATOM 761 O O . LYS A 1 105 ? -16.747 -4.058 4.023 1.00 42.56 105 LYS A O 1
ATOM 766 N N . THR A 1 106 ? -18.277 -4.943 5.412 1.00 45.09 106 THR A N 1
ATOM 767 C CA . THR A 1 106 ? -17.816 -4.515 6.735 1.00 45.09 106 THR A CA 1
ATOM 768 C C . THR A 1 106 ? -16.290 -4.516 6.904 1.00 45.09 106 THR A C 1
ATOM 770 O O . THR A 1 106 ? -15.704 -5.582 7.091 1.00 45.09 106 THR A O 1
ATOM 773 N N . ASN A 1 107 ? -15.692 -3.319 6.852 1.00 49.59 107 ASN A N 1
ATOM 774 C CA . ASN A 1 107 ? -14.501 -2.819 7.568 1.00 49.59 107 ASN A CA 1
ATOM 775 C C . ASN A 1 107 ? -13.715 -1.849 6.671 1.00 49.59 107 ASN A C 1
ATOM 777 O O . ASN A 1 107 ? -12.713 -2.212 6.067 1.00 49.59 107 ASN A O 1
ATOM 781 N N . SER A 1 108 ? -14.157 -0.591 6.643 1.00 61.72 108 SER A N 1
ATOM 782 C CA . SER A 1 108 ? -13.569 0.537 5.902 1.00 61.72 108 SER A CA 1
ATOM 783 C C . SER A 1 108 ? -12.141 0.921 6.319 1.00 61.72 108 SER A C 1
ATOM 785 O O . SER A 1 108 ? -11.585 1.874 5.791 1.00 61.72 108 SER A O 1
ATOM 787 N N . LEU A 1 109 ? -11.531 0.220 7.281 1.00 73.38 109 LEU A N 1
ATOM 788 C CA . LEU A 1 109 ? -10.244 0.591 7.860 1.00 73.38 109 LEU A CA 1
ATOM 789 C C . LEU A 1 109 ? -9.187 -0.481 7.595 1.00 73.38 109 LEU A C 1
ATOM 791 O O . LEU A 1 109 ? -9.231 -1.575 8.160 1.00 73.38 109 LEU A O 1
ATOM 795 N N . LEU A 1 110 ? -8.196 -0.130 6.782 1.00 80.25 110 LEU A N 1
ATOM 796 C CA . LEU A 1 110 ? -7.025 -0.950 6.522 1.00 80.25 110 LEU A CA 1
ATOM 797 C C . LEU A 1 110 ? -5.897 -0.572 7.491 1.00 80.25 110 LEU A C 1
ATOM 799 O O . LEU A 1 110 ? -5.370 0.543 7.460 1.00 80.25 110 LEU A O 1
ATOM 803 N N . ASP A 1 111 ? -5.507 -1.511 8.351 1.00 83.75 111 ASP A N 1
ATOM 804 C CA . ASP A 1 111 ? -4.383 -1.336 9.273 1.00 83.75 111 ASP A CA 1
ATOM 805 C C . ASP A 1 111 ? -3.046 -1.563 8.553 1.00 83.75 111 ASP A C 1
ATOM 807 O O . ASP A 1 111 ? -2.692 -2.689 8.190 1.00 83.75 111 ASP A O 1
ATOM 811 N N . LEU A 1 112 ? -2.269 -0.492 8.370 1.00 86.12 112 LEU A N 1
ATOM 812 C CA . LEU A 1 112 ? -0.995 -0.534 7.648 1.00 86.12 112 LEU A CA 1
ATOM 813 C C . LEU A 1 112 ? 0.098 -1.277 8.426 1.00 86.12 112 LEU A C 1
ATOM 815 O O . LEU A 1 112 ? 1.115 -1.663 7.839 1.00 86.12 112 LEU A O 1
ATOM 819 N N . ARG A 1 113 ? -0.097 -1.532 9.727 1.00 86.25 113 ARG A N 1
ATOM 820 C CA . ARG A 1 113 ? 0.827 -2.332 10.545 1.00 86.25 113 ARG A CA 1
ATOM 821 C C . ARG A 1 113 ? 0.850 -3.786 10.097 1.00 86.25 113 ARG A C 1
ATOM 823 O O . ARG A 1 113 ? 1.934 -4.362 10.058 1.00 86.25 113 ARG A O 1
ATOM 830 N N . ASN A 1 114 ? -0.282 -4.339 9.658 1.00 88.75 114 ASN A N 1
ATOM 831 C CA . ASN A 1 114 ? -0.356 -5.702 9.106 1.00 88.75 114 ASN A CA 1
ATOM 832 C C . ASN A 1 114 ? 0.509 -5.852 7.844 1.00 88.75 114 ASN A C 1
ATOM 834 O O . ASN A 1 114 ? 1.020 -6.925 7.531 1.00 88.75 114 ASN A O 1
ATOM 838 N N . TYR A 1 115 ? 0.750 -4.744 7.152 1.00 89.06 115 TYR A N 1
ATOM 839 C CA . TYR A 1 115 ? 1.520 -4.697 5.915 1.00 89.06 115 TYR A CA 1
ATOM 840 C C . TYR A 1 115 ? 2.948 -4.171 6.115 1.00 89.06 115 TYR A C 1
ATOM 842 O O . TYR A 1 115 ? 3.718 -4.074 5.164 1.00 89.06 115 TYR A O 1
ATOM 850 N N . GLY A 1 116 ? 3.333 -3.843 7.357 1.00 88.56 116 GLY A N 1
ATOM 851 C CA . GLY A 1 116 ? 4.636 -3.251 7.675 1.00 88.56 116 GLY A CA 1
ATOM 852 C C . GLY A 1 116 ? 4.854 -1.863 7.074 1.00 88.56 116 GLY A C 1
ATOM 853 O O . GLY A 1 116 ? 5.999 -1.454 6.900 1.00 88.56 116 GLY A O 1
ATOM 854 N N . LEU A 1 117 ? 3.773 -1.157 6.744 1.00 87.75 117 LEU A N 1
ATOM 855 C CA . LEU A 1 117 ? 3.806 0.155 6.094 1.00 87.75 117 LEU A CA 1
ATOM 856 C C . LEU A 1 117 ? 3.549 1.313 7.057 1.00 87.75 117 LEU A C 1
ATOM 858 O O . LEU A 1 117 ? 3.643 2.474 6.657 1.00 87.75 117 LEU A O 1
ATOM 862 N N . ALA A 1 118 ? 3.264 1.018 8.327 1.00 84.50 118 ALA A N 1
ATOM 863 C CA . ALA A 1 118 ? 3.121 2.046 9.347 1.00 84.50 118 ALA A CA 1
ATOM 864 C C . ALA A 1 118 ? 4.377 2.937 9.394 1.00 84.50 118 ALA A C 1
ATOM 866 O O . ALA A 1 118 ? 5.501 2.443 9.504 1.00 84.50 118 ALA A O 1
ATOM 867 N N . ASN A 1 119 ? 4.178 4.251 9.288 1.00 82.56 119 ASN A N 1
ATOM 868 C CA . ASN A 1 119 ? 5.205 5.300 9.244 1.00 82.56 119 ASN A CA 1
ATOM 869 C C . ASN A 1 119 ? 6.160 5.237 8.036 1.00 82.56 119 ASN A C 1
ATOM 871 O O . ASN A 1 119 ? 7.136 5.991 7.981 1.00 82.56 119 ASN A O 1
ATOM 875 N N . GLN A 1 120 ? 5.894 4.369 7.058 1.00 85.94 120 GLN A N 1
ATOM 876 C CA . GLN A 1 120 ? 6.720 4.206 5.857 1.00 85.94 120 GLN A CA 1
ATOM 877 C C . GLN A 1 120 ? 6.127 4.897 4.630 1.00 85.94 120 GLN A C 1
ATOM 879 O O . GLN A 1 120 ? 6.846 5.090 3.660 1.00 85.94 120 GLN A O 1
ATOM 884 N N . VAL A 1 121 ? 4.848 5.280 4.654 1.00 86.31 121 VAL A N 1
ATOM 885 C CA . VAL A 1 121 ? 4.172 5.913 3.511 1.00 86.31 121 VAL A CA 1
ATOM 886 C C . VAL A 1 121 ? 4.773 7.296 3.227 1.00 86.31 121 VAL A C 1
ATOM 888 O O . VAL A 1 121 ? 4.956 8.103 4.138 1.00 86.31 121 VAL A O 1
ATOM 891 N N . ARG A 1 122 ? 5.115 7.550 1.962 1.00 86.06 122 ARG A N 1
ATOM 892 C CA . ARG A 1 122 ? 5.757 8.778 1.456 1.00 86.06 122 ARG A CA 1
ATOM 893 C C . ARG A 1 122 ? 5.021 9.400 0.273 1.00 86.06 122 ARG A C 1
ATOM 895 O O . ARG A 1 122 ? 5.182 10.594 0.023 1.00 86.06 122 ARG A O 1
ATOM 902 N N . ALA A 1 123 ? 4.205 8.617 -0.417 1.00 84.31 123 ALA A N 1
ATOM 903 C CA . ALA A 1 123 ? 3.284 9.098 -1.430 1.00 84.31 123 ALA A CA 1
ATOM 904 C C . ALA A 1 123 ? 2.016 8.244 -1.434 1.00 84.31 123 ALA A C 1
ATOM 906 O O . ALA A 1 123 ? 2.013 7.108 -0.946 1.00 84.31 123 ALA A O 1
ATOM 907 N N . ALA A 1 124 ? 0.951 8.801 -1.989 1.00 84.50 124 ALA A N 1
ATOM 908 C CA . ALA A 1 124 ? -0.294 8.103 -2.220 1.00 84.50 124 ALA A CA 1
ATOM 909 C C . ALA A 1 124 ? -0.945 8.599 -3.510 1.00 84.50 124 ALA A C 1
ATOM 911 O O . ALA A 1 124 ? -0.799 9.763 -3.873 1.00 84.50 124 ALA A O 1
ATOM 912 N N . ASP A 1 125 ? -1.637 7.704 -4.190 1.00 83.69 125 ASP A N 1
ATOM 913 C CA . ASP A 1 125 ? -2.254 7.928 -5.489 1.00 83.69 125 ASP A CA 1
ATOM 914 C C . ASP A 1 125 ? -3.670 7.361 -5.450 1.00 83.69 125 ASP A C 1
ATOM 916 O O . ASP A 1 125 ? -3.858 6.211 -5.044 1.00 83.69 125 ASP A O 1
ATOM 920 N N . ASN A 1 126 ? -4.656 8.188 -5.779 1.00 82.06 126 ASN A N 1
ATOM 921 C CA . ASN A 1 126 ? -6.062 7.822 -5.787 1.00 82.06 126 ASN A CA 1
ATOM 922 C C . ASN A 1 126 ? -6.586 7.847 -7.212 1.00 82.06 126 ASN A C 1
ATOM 924 O O . ASN A 1 126 ? -6.976 8.902 -7.690 1.00 82.06 126 ASN A O 1
ATOM 928 N N . GLU A 1 127 ? -6.693 6.685 -7.841 1.00 81.62 127 GLU A N 1
ATOM 929 C CA . GLU A 1 127 ? -7.188 6.530 -9.212 1.00 81.62 127 GLU A CA 1
ATOM 930 C C . GLU A 1 127 ? -8.701 6.274 -9.263 1.00 81.62 127 GLU A C 1
ATOM 932 O O . GLU A 1 127 ? -9.249 5.757 -10.242 1.00 81.62 127 GLU A O 1
ATOM 937 N N . SER A 1 128 ? -9.405 6.618 -8.185 1.00 74.94 128 SER A N 1
ATOM 938 C CA . SER A 1 128 ? -10.852 6.519 -8.094 1.00 74.94 128 SER A CA 1
ATOM 939 C C . SER A 1 128 ? -11.559 7.856 -8.268 1.00 74.94 128 SER A C 1
ATOM 941 O O . SER A 1 128 ? -11.064 8.916 -7.892 1.00 74.94 128 SER A O 1
ATOM 943 N N . ALA A 1 129 ? -12.806 7.774 -8.736 1.00 74.06 129 ALA A N 1
ATOM 944 C CA . ALA A 1 129 ? -13.760 8.878 -8.760 1.00 74.06 129 ALA A CA 1
ATOM 945 C C . ALA A 1 129 ? -14.242 9.322 -7.362 1.00 74.06 129 ALA A C 1
ATOM 947 O O . ALA A 1 129 ? -14.994 10.292 -7.258 1.00 74.06 129 ALA A O 1
ATOM 948 N N . LEU A 1 130 ? -13.872 8.603 -6.299 1.00 68.75 130 LEU A N 1
ATOM 949 C CA . LEU A 1 130 ? -14.307 8.873 -4.928 1.00 68.75 130 LEU A CA 1
ATOM 950 C C . LEU A 1 130 ? -13.174 9.470 -4.091 1.00 68.75 130 LEU A C 1
ATOM 952 O O . LEU A 1 130 ? -11.996 9.222 -4.342 1.00 68.75 130 LEU A O 1
ATOM 956 N N . TRP A 1 131 ? -13.543 10.240 -3.068 1.00 59.16 131 TRP A N 1
ATOM 957 C CA . TRP A 1 131 ? -12.594 10.765 -2.092 1.00 59.16 131 TRP A CA 1
ATOM 958 C C . TRP A 1 131 ? -11.979 9.650 -1.248 1.00 59.16 131 TRP A C 1
ATOM 960 O O . TRP A 1 131 ? -12.671 8.740 -0.786 1.00 59.16 131 TRP A O 1
ATOM 970 N N . ALA A 1 132 ? -10.685 9.790 -0.977 1.00 60.59 132 ALA A N 1
ATOM 971 C CA . ALA A 1 132 ? -9.999 9.057 0.068 1.00 60.59 132 ALA A CA 1
ATOM 972 C C . ALA A 1 132 ? -9.842 9.944 1.297 1.00 60.59 132 ALA A C 1
ATOM 974 O O . ALA A 1 132 ? -8.858 10.673 1.447 1.00 60.59 132 ALA A O 1
ATOM 975 N N . GLU A 1 133 ? -10.811 9.917 2.201 1.00 55.28 133 GLU A N 1
ATOM 976 C CA . GLU A 1 133 ? -10.701 10.661 3.452 1.00 55.28 133 GLU A CA 1
ATOM 977 C C . GLU A 1 133 ? -9.904 9.871 4.497 1.00 55.28 133 GLU A C 1
ATOM 979 O O . GLU A 1 133 ? -10.390 9.463 5.552 1.00 55.28 133 GLU A O 1
ATOM 984 N N . GLY A 1 134 ? -8.607 9.748 4.240 1.00 56.66 134 GLY A N 1
ATOM 985 C CA . GLY A 1 134 ? -7.635 9.689 5.313 1.00 56.66 134 GLY A CA 1
ATOM 986 C C . GLY A 1 134 ? -6.726 8.484 5.266 1.00 56.66 134 GLY A C 1
ATOM 987 O O . GLY A 1 134 ? -7.081 7.363 5.624 1.00 56.66 134 GLY A O 1
ATOM 988 N N . ILE A 1 135 ? -5.475 8.786 4.973 1.00 60.72 135 ILE A N 1
ATOM 989 C CA . ILE A 1 135 ? -4.391 8.181 5.721 1.00 60.72 135 ILE A CA 1
ATOM 990 C C . ILE A 1 135 ? -4.415 8.818 7.126 1.00 60.72 135 ILE A C 1
ATOM 992 O O . ILE A 1 135 ? -4.488 10.043 7.233 1.00 60.72 135 ILE A O 1
ATOM 996 N N . TRP A 1 136 ? -4.391 8.023 8.196 1.00 64.81 136 TRP A N 1
ATOM 997 C CA . TRP A 1 136 ? -4.549 8.513 9.574 1.00 64.81 136 TRP A CA 1
ATOM 998 C C . TRP A 1 136 ? -3.299 8.324 10.411 1.00 64.81 136 TRP A C 1
ATOM 1000 O O . TRP A 1 136 ? -2.644 7.280 10.358 1.00 64.81 136 TRP A O 1
ATOM 1010 N N . SER A 1 137 ? -3.017 9.331 11.236 1.00 56.97 137 SER A N 1
ATOM 1011 C CA . SER A 1 137 ? -1.848 9.349 12.114 1.00 56.97 137 SER A CA 1
ATOM 1012 C C . SER A 1 137 ? -1.997 8.581 13.440 1.00 56.97 137 SER A C 1
ATOM 1014 O O . SER A 1 137 ? -1.007 8.401 14.153 1.00 56.97 137 SER A O 1
ATOM 1016 N N . LYS A 1 138 ? -3.216 8.174 13.832 1.00 58.16 138 LYS A N 1
ATOM 1017 C CA . LYS A 1 138 ? -3.492 7.458 15.096 1.00 58.16 138 LYS A CA 1
ATOM 1018 C C . LYS A 1 138 ?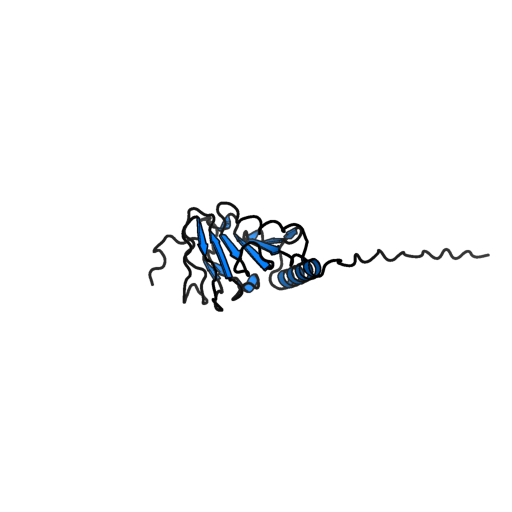 -4.581 6.393 14.951 1.00 58.16 138 LYS A C 1
ATOM 1020 O O . LYS A 1 138 ? -5.373 6.412 14.010 1.00 58.16 138 LYS A O 1
ATOM 1025 N N . ASP A 1 139 ? -4.632 5.501 15.943 1.00 58.94 139 ASP A N 1
ATOM 1026 C CA . ASP A 1 139 ? -5.677 4.486 16.098 1.00 58.94 139 ASP A CA 1
ATOM 1027 C C . ASP A 1 139 ? -7.086 5.091 16.084 1.00 58.94 139 ASP A C 1
ATOM 1029 O O . ASP A 1 139 ? -7.315 6.199 16.579 1.00 58.94 139 ASP A O 1
ATOM 1033 N N . TRP A 1 140 ? -8.035 4.306 15.569 1.00 59.72 140 TRP A N 1
ATOM 1034 C CA . TRP A 1 140 ? -9.462 4.634 15.537 1.00 59.72 140 TRP A CA 1
ATOM 1035 C C . TRP A 1 140 ? -9.808 5.888 14.733 1.00 59.72 140 TRP A C 1
ATOM 1037 O O . TRP A 1 140 ? -10.737 6.598 15.109 1.00 59.72 140 TRP A O 1
ATOM 1047 N N . VAL A 1 141 ? -9.095 6.139 13.625 1.00 65.19 141 VAL A N 1
ATOM 1048 C CA . VAL A 1 141 ? -9.441 7.227 12.689 1.00 65.19 141 VAL A CA 1
ATOM 1049 C C . VAL A 1 141 ? -9.325 8.591 13.390 1.00 65.19 141 VAL A C 1
ATOM 1051 O O . VAL A 1 141 ? -10.229 9.419 13.379 1.00 65.19 141 VAL A O 1
ATOM 1054 N N . ARG A 1 142 ? -8.210 8.793 14.105 1.00 62.31 142 ARG A N 1
ATOM 1055 C CA . ARG A 1 142 ? -7.930 10.014 14.878 1.00 62.31 142 ARG A CA 1
ATOM 1056 C C . ARG A 1 142 ? -6.612 10.650 14.446 1.00 62.31 142 ARG A C 1
ATOM 1058 O O . ARG A 1 142 ? -5.741 9.995 13.876 1.00 62.31 142 ARG A O 1
ATOM 1065 N N . GLY A 1 143 ? -6.432 11.913 14.829 1.00 68.25 143 GLY A N 1
ATOM 1066 C CA . GLY A 1 143 ? -5.205 12.674 14.589 1.00 68.25 143 GLY A CA 1
ATOM 1067 C C . GLY A 1 143 ? -5.221 13.437 13.265 1.00 68.25 143 GLY A C 1
ATOM 1068 O O . GLY A 1 143 ? -6.279 13.695 12.707 1.00 68.25 143 GLY A O 1
ATOM 1069 N N . GLU A 1 144 ? -4.035 13.819 12.794 1.00 71.88 144 GLU A N 1
ATOM 1070 C CA . GLU A 1 144 ? -3.843 14.398 11.464 1.00 71.88 144 GLU A CA 1
ATOM 1071 C C . GLU A 1 144 ? -4.317 13.418 10.384 1.00 71.88 144 GLU A C 1
ATOM 1073 O O . GLU A 1 144 ? -4.035 12.213 10.470 1.00 71.88 144 GLU A O 1
ATOM 1078 N N . GLN A 1 145 ? -5.039 13.971 9.411 1.00 75.19 145 GLN A N 1
ATOM 1079 C CA . GLN A 1 145 ? -5.656 13.284 8.288 1.00 75.19 145 GLN A CA 1
ATOM 1080 C C . GLN A 1 145 ? -5.097 13.864 6.990 1.00 75.19 145 GLN A C 1
ATOM 1082 O O . GLN A 1 145 ? -5.103 15.081 6.796 1.00 75.19 145 GLN A O 1
ATOM 1087 N N . TRP A 1 146 ? -4.698 12.991 6.068 1.00 76.62 146 TRP A N 1
ATOM 1088 C CA . TRP A 1 146 ? -4.405 13.387 4.690 1.00 76.62 146 TRP A CA 1
ATOM 1089 C C . TRP A 1 146 ? -5.555 12.966 3.782 1.00 76.62 146 TRP A C 1
ATOM 1091 O O . TRP A 1 146 ? -5.793 11.772 3.591 1.00 76.62 146 TRP A O 1
ATOM 1101 N N . LYS A 1 147 ? -6.280 13.953 3.248 1.00 76.00 147 LYS A N 1
ATOM 1102 C CA . LYS A 1 147 ? -7.364 13.741 2.283 1.00 76.00 147 LYS A CA 1
ATOM 1103 C C . LYS A 1 147 ? -6.787 13.592 0.879 1.00 76.00 147 LYS A C 1
ATOM 1105 O O . LYS A 1 147 ? -5.923 14.379 0.495 1.00 76.00 147 LYS A O 1
ATOM 1110 N N . MET A 1 148 ? -7.291 12.637 0.104 1.00 76.75 148 MET A N 1
ATOM 1111 C CA . MET A 1 148 ? -6.982 12.523 -1.324 1.00 76.75 148 MET A CA 1
ATOM 1112 C C . MET A 1 148 ? -8.242 12.794 -2.128 1.00 76.75 148 MET A C 1
ATOM 1114 O O . MET A 1 148 ? -9.251 12.103 -1.973 1.00 76.75 148 MET A O 1
ATOM 1118 N N . ALA A 1 149 ? -8.167 13.813 -2.978 1.00 76.69 149 ALA A N 1
ATOM 1119 C CA . ALA A 1 149 ? -9.204 14.093 -3.955 1.00 76.69 149 ALA A CA 1
ATOM 1120 C C . ALA A 1 149 ? -9.349 12.912 -4.932 1.00 76.69 149 ALA A C 1
ATOM 1122 O O . ALA A 1 149 ? -8.391 12.148 -5.102 1.00 76.69 149 ALA A O 1
ATOM 1123 N N . PRO A 1 150 ? -10.514 12.755 -5.580 1.00 78.31 150 PRO A N 1
ATOM 1124 C CA . PRO A 1 150 ? -10.648 11.878 -6.738 1.00 78.31 150 PRO A CA 1
ATOM 1125 C C . PRO A 1 150 ? -9.551 12.154 -7.773 1.00 78.31 150 PRO A C 1
ATOM 1127 O O . PRO A 1 150 ? -9.304 13.323 -8.083 1.00 78.31 150 PRO A O 1
ATOM 1130 N N . TYR A 1 151 ? -8.906 11.111 -8.302 1.00 80.62 151 TYR A N 1
ATOM 1131 C CA . TYR A 1 151 ? -7.789 11.230 -9.263 1.00 80.62 151 TYR A CA 1
ATOM 1132 C C . TYR A 1 151 ? -6.620 12.093 -8.753 1.00 80.62 151 TYR A C 1
ATOM 1134 O O . TYR A 1 151 ? -5.933 12.772 -9.518 1.00 80.62 151 TYR A O 1
ATOM 1142 N N . GLY A 1 152 ? -6.453 12.148 -7.429 1.00 79.44 152 GLY A N 1
ATOM 1143 C CA . GLY A 1 152 ? -5.500 13.007 -6.742 1.00 79.44 152 GLY A CA 1
ATOM 1144 C C . GLY A 1 152 ? -4.262 12.254 -6.272 1.00 79.44 152 GLY A C 1
ATOM 1145 O O . GLY A 1 152 ? -4.338 11.102 -5.853 1.00 79.44 152 GLY A O 1
ATOM 1146 N N . ILE A 1 153 ? -3.128 12.956 -6.252 1.00 81.88 153 ILE A N 1
ATOM 1147 C CA . ILE A 1 153 ? -1.846 12.417 -5.793 1.00 81.88 153 ILE A CA 1
ATOM 1148 C C . ILE A 1 153 ? -1.349 13.232 -4.599 1.00 81.88 153 ILE A C 1
ATOM 1150 O O . ILE A 1 153 ? -1.291 14.464 -4.639 1.00 81.88 153 ILE A O 1
ATOM 1154 N N . LEU A 1 154 ? -0.940 12.535 -3.543 1.00 81.81 154 LEU A N 1
ATOM 1155 C CA . LEU A 1 154 ? -0.180 13.083 -2.429 1.00 81.81 154 LEU A CA 1
ATOM 1156 C C . LEU A 1 154 ? 1.290 12.692 -2.578 1.00 81.81 154 LEU A C 1
ATOM 1158 O O . LEU A 1 154 ? 1.624 11.510 -2.606 1.00 81.81 154 LEU A O 1
ATOM 1162 N N . LEU A 1 155 ? 2.183 13.678 -2.619 1.00 79.75 155 LEU A N 1
ATOM 1163 C CA . LEU A 1 155 ? 3.629 13.467 -2.727 1.00 79.75 155 LEU A CA 1
ATOM 1164 C C . LEU A 1 155 ? 4.356 14.053 -1.518 1.00 79.75 155 LEU A C 1
ATOM 1166 O O . LEU A 1 155 ? 3.870 14.984 -0.877 1.00 79.75 155 LEU A O 1
ATOM 1170 N N . ASN A 1 156 ? 5.562 13.548 -1.254 1.00 77.06 156 ASN A N 1
ATOM 1171 C CA . ASN A 1 156 ? 6.458 14.053 -0.208 1.00 77.06 156 ASN A CA 1
ATOM 1172 C C . ASN A 1 156 ? 5.832 14.061 1.198 1.00 77.06 156 ASN A C 1
ATOM 1174 O O . ASN A 1 156 ? 6.107 14.952 2.006 1.00 77.06 156 ASN A O 1
ATOM 1178 N N . LEU A 1 157 ? 5.017 13.049 1.508 1.00 76.56 157 LEU A N 1
ATOM 1179 C CA . LEU A 1 157 ? 4.491 12.831 2.852 1.00 76.56 157 LEU A CA 1
ATOM 1180 C C . LEU A 1 157 ? 5.671 12.528 3.789 1.00 76.56 157 LEU A C 1
ATOM 1182 O O . LEU A 1 157 ? 6.258 11.450 3.741 1.00 76.56 157 LEU A O 1
ATOM 1186 N N . ASN A 1 158 ? 6.064 13.490 4.624 1.00 66.06 158 ASN A N 1
ATOM 1187 C CA . ASN A 1 158 ? 7.180 13.347 5.570 1.00 66.06 158 ASN A CA 1
ATOM 1188 C C . ASN A 1 158 ? 6.700 12.906 6.964 1.00 66.06 158 ASN A C 1
ATOM 1190 O O . ASN A 1 158 ? 7.142 13.413 7.996 1.00 66.06 158 ASN A O 1
ATOM 1194 N N . THR A 1 159 ? 5.704 12.029 7.007 1.00 59.28 159 THR A N 1
ATOM 1195 C CA . THR A 1 159 ? 4.874 11.860 8.199 1.00 59.28 159 THR A CA 1
ATOM 1196 C C . THR A 1 159 ? 5.170 10.516 8.863 1.00 59.28 159 THR A C 1
ATOM 1198 O O . THR A 1 159 ? 4.862 9.433 8.368 1.00 59.28 159 THR A O 1
ATOM 1201 N N . ASN A 1 160 ? 5.832 10.586 10.023 1.00 63.84 160 ASN A N 1
ATOM 1202 C CA . ASN A 1 160 ? 6.266 9.430 10.821 1.00 63.84 160 ASN A CA 1
ATOM 1203 C C . ASN A 1 160 ? 5.147 8.847 11.708 1.00 63.84 160 ASN A C 1
ATOM 1205 O O . ASN A 1 160 ? 5.427 8.303 12.774 1.00 63.84 160 ASN A O 1
ATOM 1209 N N . ASN A 1 161 ? 3.888 9.005 11.313 1.00 66.12 161 ASN A N 1
ATOM 1210 C CA . ASN A 1 161 ? 2.718 8.643 12.117 1.00 66.12 161 ASN A CA 1
ATOM 1211 C C . ASN A 1 161 ? 1.603 7.942 11.318 1.00 66.12 161 ASN A C 1
ATOM 1213 O O . ASN A 1 161 ? 0.631 7.493 11.914 1.00 66.12 161 ASN A O 1
ATOM 1217 N N . ILE A 1 162 ? 1.724 7.792 9.996 1.00 71.88 162 ILE A N 1
ATOM 1218 C CA . ILE A 1 162 ? 0.722 7.112 9.163 1.00 71.88 162 ILE A CA 1
ATOM 1219 C C . ILE A 1 162 ? 0.537 5.652 9.610 1.00 71.88 162 ILE A C 1
ATOM 1221 O O . ILE A 1 162 ? 1.443 4.838 9.449 1.00 71.88 162 ILE A O 1
ATOM 1225 N N . THR A 1 163 ? -0.641 5.305 10.130 1.00 71.00 163 THR A N 1
ATOM 1226 C CA . THR A 1 163 ? -0.919 3.973 10.701 1.00 71.00 163 THR A CA 1
ATOM 1227 C C . THR A 1 163 ? -2.107 3.273 10.039 1.00 71.00 163 THR A C 1
ATOM 1229 O O . THR A 1 163 ? -2.115 2.048 9.945 1.00 71.00 163 THR A O 1
ATOM 1232 N N . PHE A 1 164 ? -3.080 4.022 9.518 1.00 74.12 164 PHE A N 1
ATOM 1233 C CA . PHE A 1 164 ? -4.265 3.446 8.881 1.00 74.12 164 PHE A CA 1
ATOM 1234 C C . PHE A 1 164 ? -4.569 4.118 7.558 1.00 74.12 164 PHE A C 1
ATOM 1236 O O . PHE A 1 164 ? -4.307 5.308 7.391 1.00 74.12 164 PHE A O 1
ATOM 1243 N N . LEU A 1 165 ? -5.183 3.361 6.661 1.00 75.75 165 LEU A N 1
ATOM 1244 C CA . LEU A 1 165 ? -5.875 3.883 5.497 1.00 75.75 165 LEU A CA 1
ATOM 1245 C C . LEU A 1 165 ? -7.370 3.661 5.710 1.00 75.75 165 LEU A C 1
ATOM 1247 O O . LEU A 1 165 ? -7.810 2.525 5.881 1.00 75.75 165 LEU A O 1
ATOM 1251 N N . ASN A 1 166 ? -8.134 4.746 5.736 1.00 71.00 166 ASN A N 1
ATOM 1252 C CA . ASN A 1 166 ? -9.585 4.684 5.724 1.00 71.00 166 ASN A CA 1
ATOM 1253 C C . ASN A 1 166 ? -10.066 4.796 4.278 1.00 71.00 166 ASN A C 1
ATOM 1255 O O . ASN A 1 166 ? -9.672 5.703 3.542 1.00 71.00 166 ASN A O 1
ATOM 1259 N N . VAL A 1 167 ? -10.877 3.831 3.882 1.00 60.56 167 VAL A N 1
ATOM 1260 C CA . VAL A 1 167 ? -11.328 3.589 2.516 1.00 60.56 167 VAL A CA 1
ATOM 1261 C C . VAL A 1 167 ? -12.846 3.801 2.518 1.00 60.56 167 VAL A C 1
ATOM 1263 O O . VAL A 1 167 ? -13.536 3.209 3.343 1.00 60.56 167 VAL A O 1
ATOM 1266 N N . CYS A 1 168 ? -13.370 4.652 1.630 1.00 60.28 168 CYS A N 1
ATOM 1267 C CA . CYS A 1 168 ? -14.779 5.095 1.565 1.00 60.28 168 CYS A CA 1
ATOM 1268 C C . CYS A 1 168 ? -15.307 5.968 2.707 1.00 60.28 168 CYS A C 1
ATOM 1270 O O . CYS A 1 168 ? -15.949 5.480 3.639 1.00 60.28 168 CYS A O 1
ATOM 1272 N N . LEU A 1 169 ? -15.223 7.281 2.531 1.00 52.06 169 LEU A N 1
ATOM 1273 C CA . LEU A 1 169 ? -16.110 8.231 3.205 1.00 52.06 169 LEU A CA 1
ATOM 1274 C C . LEU A 1 169 ? -16.552 9.271 2.180 1.00 52.06 169 LEU A C 1
ATOM 1276 O O . LEU A 1 169 ? -15.777 9.606 1.277 1.00 52.06 169 LEU A O 1
ATOM 1280 N N . LYS A 1 170 ? -17.785 9.777 2.279 1.00 52.44 170 LYS A N 1
ATOM 1281 C CA . LYS A 1 170 ? -18.141 10.981 1.523 1.00 52.44 170 LYS A CA 1
ATOM 1282 C C . LYS A 1 170 ? -17.463 12.170 2.185 1.00 52.44 170 LYS A C 1
ATOM 1284 O O . LYS A 1 170 ? -17.325 12.207 3.404 1.00 52.44 170 LYS A O 1
ATOM 1289 N N . GLU A 1 171 ? -17.070 13.143 1.370 1.00 47.59 171 GLU A N 1
ATOM 1290 C CA . GLU A 1 171 ? -16.590 14.431 1.862 1.00 47.59 171 GLU A CA 1
ATOM 1291 C C . GLU A 1 171 ? -17.598 14.998 2.877 1.00 47.59 171 GLU A C 1
ATOM 1293 O O . GLU A 1 171 ? -18.753 15.249 2.526 1.00 47.59 171 GLU A O 1
ATOM 1298 N N . GLY A 1 172 ? -17.176 15.129 4.140 1.00 54.03 172 GLY A N 1
ATOM 1299 C CA . GLY A 1 172 ? -18.016 15.621 5.242 1.00 54.03 172 GLY A CA 1
ATOM 1300 C C . GLY A 1 172 ? -18.602 14.558 6.186 1.00 54.03 172 GLY A C 1
ATOM 1301 O O . GLY A 1 172 ? -19.175 14.927 7.207 1.00 54.03 172 GLY A O 1
ATOM 1302 N N . ASP A 1 173 ? -18.427 13.255 5.930 1.00 52.81 173 ASP A N 1
ATOM 1303 C CA . ASP A 1 173 ? -18.960 12.192 6.812 1.00 52.81 173 ASP A CA 1
ATOM 1304 C C . ASP A 1 173 ? -18.213 12.078 8.163 1.00 52.81 173 ASP A C 1
ATOM 1306 O O . ASP A 1 173 ? -18.695 11.412 9.080 1.00 52.81 173 ASP A O 1
ATOM 1310 N N . LEU A 1 174 ? -17.053 12.732 8.310 1.00 47.88 174 LEU A N 1
ATOM 1311 C CA . LEU A 1 174 ? -16.258 12.782 9.546 1.00 47.88 174 LEU A CA 1
ATOM 1312 C C . LEU A 1 174 ? -15.946 14.218 10.001 1.00 47.88 174 LEU A C 1
ATOM 1314 O O . LEU A 1 174 ? -14.816 14.514 10.395 1.00 47.88 174 LEU A O 1
ATOM 1318 N N . GLU A 1 175 ? -16.920 15.128 9.942 1.00 44.53 175 GLU A N 1
ATOM 1319 C CA . GLU A 1 175 ? -16.805 16.390 10.683 1.00 44.53 175 GLU A CA 1
ATOM 1320 C C . GLU A 1 175 ? -16.681 16.091 12.194 1.00 44.53 175 GLU A C 1
ATOM 1322 O O . GLU A 1 175 ? -17.642 15.666 12.840 1.00 44.53 175 GLU A O 1
ATOM 1327 N N . TYR A 1 176 ? -15.478 16.292 12.744 1.00 45.97 176 TYR A N 1
ATOM 1328 C CA . TYR A 1 176 ? -15.182 16.326 14.180 1.00 45.97 176 TYR A CA 1
ATOM 1329 C C . TYR A 1 176 ? -14.619 17.689 14.569 1.00 45.97 176 TYR A C 1
ATOM 1331 O O . TYR A 1 176 ? -13.684 18.157 13.878 1.00 45.97 176 TYR A O 1
#

Radius of gyration: 20.5 Å; chains: 1; bounding box: 54×76×34 Å